Protein AF-A0A0F9CIY1-F1 (afdb_monomer_lite)

Radius of gyration: 15.44 Å; chains: 1; bounding box: 37×23×38 Å

Secondary structure (DSSP, 8-state):
-PPTTTT--HHHHHHHHHHHHHHHHHHHHSS---TTSSS-HHHHHHHHHHHHHHHHHHHHHHHH-

Structure (mmCIF, N/CA/C/O backbone):
data_AF-A0A0F9CIY1-F1
#
_entry.id   AF-A0A0F9CIY1-F1
#
loop_
_atom_site.group_PDB
_atom_site.id
_atom_site.type_symbol
_atom_site.label_atom_id
_atom_site.label_alt_id
_atom_site.label_comp_id
_atom_site.label_asym_id
_atom_site.label_entity_id
_atom_site.label_seq_id
_atom_site.pdbx_PDB_ins_code
_atom_site.Cartn_x
_atom_site.Cartn_y
_atom_site.Cartn_z
_atom_site.occupancy
_atom_site.B_iso_or_equiv
_atom_site.auth_seq_id
_atom_site.auth_comp_id
_atom_site.auth_asym_id
_atom_site.auth_atom_id
_atom_site.pdbx_PDB_model_num
ATOM 1 N N . MET A 1 1 ? 22.311 8.086 -7.509 1.00 37.41 1 MET A N 1
ATOM 2 C CA . MET A 1 1 ? 21.042 8.633 -6.983 1.00 37.41 1 MET A CA 1
ATOM 3 C C . MET A 1 1 ? 20.732 7.912 -5.681 1.00 37.41 1 MET A C 1
ATOM 5 O O . MET A 1 1 ? 20.726 6.687 -5.681 1.00 37.41 1 MET A O 1
ATOM 9 N N . ALA A 1 2 ? 20.627 8.632 -4.562 1.00 38.34 2 ALA A N 1
ATOM 10 C CA . ALA A 1 2 ? 20.388 8.024 -3.253 1.00 38.34 2 ALA A CA 1
ATOM 11 C C . ALA A 1 2 ? 18.951 7.483 -3.189 1.00 38.34 2 ALA A C 1
ATOM 13 O O . ALA A 1 2 ? 18.004 8.213 -3.467 1.00 38.34 2 ALA A O 1
ATOM 14 N N . GLN A 1 3 ? 18.798 6.197 -2.868 1.00 49.47 3 GLN A N 1
ATOM 15 C CA . GLN A 1 3 ? 17.490 5.585 -2.640 1.00 49.47 3 GLN A CA 1
ATOM 16 C C . GLN A 1 3 ? 16.832 6.234 -1.409 1.00 49.47 3 GLN A C 1
ATOM 18 O O . GLN A 1 3 ? 17.479 6.289 -0.355 1.00 49.47 3 GLN A O 1
ATOM 23 N N . PRO A 1 4 ? 15.574 6.701 -1.493 1.00 45.97 4 PRO A N 1
ATOM 24 C CA . PRO A 1 4 ? 14.855 7.174 -0.317 1.00 45.97 4 PRO A CA 1
ATOM 25 C C . PRO A 1 4 ? 14.654 5.990 0.641 1.00 45.97 4 PRO A C 1
ATOM 27 O O . PRO A 1 4 ? 14.094 4.965 0.262 1.00 45.97 4 PRO A O 1
ATOM 30 N N . GLY A 1 5 ? 15.174 6.100 1.868 1.00 54.81 5 GLY A N 1
ATOM 31 C CA . GLY A 1 5 ? 14.990 5.098 2.930 1.00 54.81 5 GLY A CA 1
ATOM 32 C C . GLY A 1 5 ? 16.258 4.416 3.455 1.00 54.81 5 GLY A C 1
ATOM 33 O O . GLY A 1 5 ? 16.173 3.640 4.408 1.00 54.81 5 GLY A O 1
ATOM 34 N N . ARG A 1 6 ? 17.445 4.704 2.906 1.00 47.44 6 ARG A N 1
ATOM 35 C CA . ARG A 1 6 ? 18.715 4.183 3.444 1.00 47.44 6 ARG A CA 1
ATOM 36 C C . ARG A 1 6 ? 19.128 4.979 4.696 1.00 47.44 6 ARG A C 1
ATOM 38 O O . ARG A 1 6 ? 19.913 5.912 4.605 1.00 47.44 6 ARG A O 1
ATOM 45 N N . GLY A 1 7 ? 18.554 4.637 5.852 1.00 56.84 7 GLY A N 1
ATOM 46 C CA . GLY A 1 7 ? 18.931 5.217 7.153 1.00 56.84 7 GLY A CA 1
ATOM 47 C C . GLY A 1 7 ? 17.806 5.365 8.181 1.00 56.84 7 GLY A C 1
ATOM 48 O O . GLY A 1 7 ? 18.102 5.616 9.342 1.00 56.84 7 GLY A O 1
ATOM 49 N N . LEU A 1 8 ? 16.542 5.189 7.785 1.00 57.53 8 LEU A N 1
ATOM 50 C CA . LEU A 1 8 ? 15.402 5.284 8.704 1.00 57.53 8 LEU A CA 1
ATOM 51 C C . LEU A 1 8 ? 15.233 3.972 9.477 1.00 57.53 8 LEU A C 1
ATOM 53 O O . LEU A 1 8 ? 15.226 2.889 8.876 1.00 57.53 8 LEU A O 1
ATOM 57 N N . ASN A 1 9 ? 15.075 4.059 10.799 1.00 75.88 9 ASN A N 1
ATOM 58 C CA . ASN A 1 9 ? 14.783 2.877 11.606 1.00 75.88 9 ASN A CA 1
ATOM 59 C C . ASN A 1 9 ? 13.381 2.332 11.249 1.00 75.88 9 ASN A C 1
ATOM 61 O O . ASN A 1 9 ? 12.551 3.030 10.659 1.00 75.88 9 ASN A O 1
ATOM 65 N N . LEU A 1 10 ? 13.105 1.066 11.582 1.00 62.34 10 LEU A N 1
ATOM 66 C CA . LEU A 1 10 ? 11.843 0.403 11.226 1.00 62.34 10 LEU A CA 1
ATOM 67 C C . LEU A 1 10 ? 10.604 1.215 11.647 1.00 62.34 10 LEU A C 1
ATOM 69 O O . LEU A 1 10 ? 9.661 1.336 10.871 1.00 62.34 10 LEU A O 1
ATOM 73 N N . THR A 1 11 ? 10.629 1.821 12.832 1.00 70.25 11 THR A N 1
ATOM 74 C CA . THR A 1 11 ? 9.553 2.664 13.366 1.00 70.25 1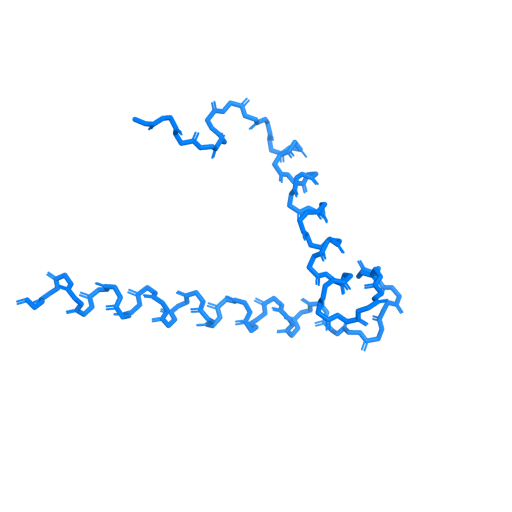1 THR A CA 1
ATOM 75 C C . THR A 1 11 ? 9.312 3.903 12.509 1.00 70.25 11 THR A C 1
ATOM 77 O O . THR A 1 11 ? 8.165 4.271 12.271 1.00 70.25 11 THR A O 1
ATOM 80 N N . GLU A 1 12 ? 10.364 4.552 12.017 1.00 72.88 12 GLU A N 1
ATOM 81 C CA . GLU A 1 12 ? 10.227 5.731 11.156 1.00 72.88 12 GLU A CA 1
ATOM 82 C C . GLU A 1 12 ? 9.657 5.358 9.787 1.00 72.88 12 GLU A C 1
ATOM 84 O O . GLU A 1 12 ? 8.782 6.051 9.271 1.00 72.88 12 GLU A O 1
ATOM 89 N N . ARG A 1 13 ? 10.068 4.205 9.246 1.00 68.38 13 ARG A N 1
ATOM 90 C CA . ARG A 1 13 ? 9.497 3.659 8.007 1.00 68.38 13 ARG A CA 1
ATOM 91 C C . ARG A 1 13 ? 8.016 3.314 8.167 1.00 68.38 13 ARG A C 1
ATOM 93 O O . ARG A 1 13 ? 7.232 3.590 7.265 1.00 68.38 13 ARG A O 1
ATOM 100 N N . VAL A 1 14 ? 7.620 2.759 9.314 1.00 67.38 14 VAL A N 1
ATOM 101 C CA . VAL A 1 14 ? 6.209 2.481 9.628 1.00 67.38 14 VAL A CA 1
ATOM 102 C C . VAL A 1 14 ? 5.409 3.780 9.742 1.00 67.38 14 VAL A C 1
ATOM 104 O O . VAL A 1 14 ? 4.341 3.879 9.147 1.00 67.38 14 VAL A O 1
ATOM 107 N N . LYS A 1 15 ? 5.931 4.805 10.430 1.00 70.69 15 LYS A N 1
ATOM 108 C CA . LYS A 1 15 ? 5.273 6.121 10.532 1.00 70.69 15 LYS A CA 1
ATOM 109 C C . LYS A 1 15 ? 5.066 6.769 9.167 1.00 70.69 15 LYS A C 1
ATOM 111 O O . LYS A 1 15 ? 3.973 7.243 8.880 1.00 70.69 15 LYS A O 1
ATOM 116 N N . GLN A 1 16 ? 6.091 6.746 8.320 1.00 76.81 16 GLN A N 1
ATOM 117 C CA . GLN A 1 16 ? 5.999 7.289 6.969 1.00 76.81 16 GLN A CA 1
ATOM 118 C C . GLN A 1 16 ? 4.946 6.542 6.143 1.00 76.81 16 GLN A C 1
ATOM 120 O O . GLN A 1 16 ? 4.129 7.167 5.474 1.00 76.81 16 GLN A O 1
ATOM 125 N N . ARG A 1 17 ? 4.898 5.210 6.259 1.00 73.56 17 ARG A N 1
ATOM 126 C CA . ARG A 1 17 ? 3.912 4.386 5.552 1.00 73.56 17 ARG A CA 1
ATOM 127 C C . ARG A 1 17 ? 2.477 4.632 6.023 1.00 73.56 17 ARG A C 1
ATOM 129 O O . ARG A 1 17 ? 1.556 4.595 5.211 1.00 73.56 17 ARG A O 1
ATOM 136 N N . LEU A 1 18 ? 2.283 4.883 7.317 1.00 69.75 18 LEU A N 1
ATOM 137 C CA . LEU A 1 18 ? 0.980 5.249 7.875 1.00 69.75 18 LEU A CA 1
ATOM 138 C C . LEU A 1 18 ? 0.519 6.619 7.368 1.00 69.75 18 LEU A C 1
ATOM 140 O O . LEU A 1 18 ? -0.639 6.757 6.986 1.00 69.75 18 LEU A O 1
ATOM 144 N N . GLU A 1 19 ? 1.420 7.600 7.296 1.00 75.62 19 GLU A N 1
ATOM 145 C CA . GLU A 1 19 ? 1.090 8.927 6.765 1.00 75.62 19 GLU A CA 1
ATOM 146 C C . GLU A 1 19 ? 0.778 8.884 5.262 1.00 75.62 19 GLU A C 1
ATOM 148 O O . GLU A 1 19 ? -0.207 9.472 4.818 1.00 75.62 19 GLU A O 1
ATOM 153 N N . GLU A 1 20 ? 1.544 8.114 4.481 1.00 78.00 20 GLU A N 1
ATOM 154 C CA . GLU A 1 20 ? 1.236 7.844 3.071 1.00 78.00 20 GLU A CA 1
ATOM 155 C C . GLU A 1 20 ? -0.166 7.241 2.913 1.00 78.00 20 GLU A C 1
ATOM 157 O O . GLU A 1 20 ? -0.950 7.709 2.088 1.00 78.00 20 GLU A O 1
ATOM 162 N N . ARG A 1 21 ? -0.521 6.245 3.736 1.00 70.12 21 ARG A N 1
ATOM 163 C CA . ARG A 1 21 ? -1.860 5.640 3.702 1.00 70.12 21 ARG A CA 1
ATOM 164 C C . ARG A 1 21 ? -2.960 6.612 4.115 1.00 70.12 21 ARG A C 1
ATOM 166 O O . ARG A 1 21 ? -4.018 6.612 3.491 1.00 70.12 21 ARG A O 1
ATOM 1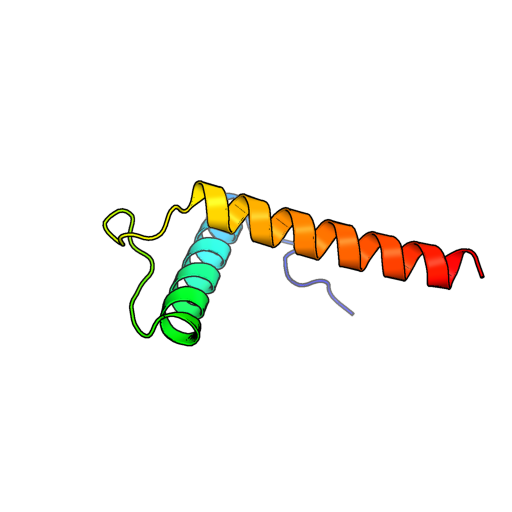73 N N . ARG A 1 22 ? -2.719 7.477 5.105 1.00 70.31 22 ARG A N 1
ATOM 174 C CA . ARG A 1 22 ? -3.672 8.526 5.499 1.00 70.31 22 ARG A CA 1
ATOM 175 C C . ARG A 1 22 ? -3.970 9.468 4.328 1.00 70.31 22 ARG A C 1
ATOM 177 O O . ARG A 1 22 ? -5.135 9.754 4.056 1.00 70.31 22 ARG A O 1
ATOM 184 N N . LEU A 1 23 ? -2.934 9.892 3.598 1.00 75.06 23 LEU A N 1
ATOM 185 C CA . LEU A 1 23 ? -3.062 10.742 2.409 1.00 75.06 23 LEU A CA 1
ATOM 186 C C . LEU A 1 23 ? -3.785 10.038 1.255 1.00 75.06 23 LEU A C 1
ATOM 188 O O . LEU A 1 23 ? -4.649 10.646 0.625 1.00 75.06 23 LEU A O 1
ATOM 192 N N . VAL A 1 24 ? -3.482 8.761 1.001 1.00 74.69 24 VAL A N 1
ATOM 193 C CA . VAL A 1 24 ? -4.186 7.954 -0.014 1.00 74.69 24 VAL A CA 1
ATOM 194 C C . VAL A 1 24 ? -5.669 7.841 0.320 1.00 74.69 24 VAL A C 1
ATOM 196 O O . VAL A 1 24 ? -6.503 8.024 -0.563 1.00 74.69 24 VAL A O 1
ATOM 199 N N . GLY A 1 25 ? -6.003 7.618 1.592 1.00 71.00 25 GLY A N 1
ATOM 200 C CA . GLY A 1 25 ? -7.382 7.595 2.066 1.00 71.00 25 GLY A CA 1
ATOM 201 C C . GLY A 1 25 ? -8.143 8.873 1.735 1.00 71.00 25 GLY A C 1
ATOM 202 O O . GLY A 1 25 ? -9.209 8.839 1.117 1.00 71.00 25 GLY A O 1
ATOM 203 N N . LEU A 1 26 ? -7.536 10.013 2.071 1.00 73.94 26 LEU A N 1
ATOM 204 C CA . LEU A 1 26 ? -8.089 11.334 1.781 1.00 73.94 26 LEU A CA 1
ATOM 205 C C . LEU A 1 26 ? -8.259 11.573 0.274 1.00 73.94 26 LEU A C 1
ATOM 207 O O . LEU A 1 26 ? -9.274 12.130 -0.136 1.00 73.94 26 LEU A O 1
ATOM 211 N N . GLN A 1 27 ? -7.306 11.134 -0.552 1.00 76.94 27 GLN A N 1
ATOM 212 C CA . GLN A 1 27 ? -7.350 11.323 -2.005 1.00 76.94 27 GLN A CA 1
ATOM 213 C C . GLN A 1 27 ? -8.352 10.403 -2.714 1.00 76.94 27 GLN A C 1
ATOM 215 O O . GLN A 1 27 ? -9.069 10.866 -3.597 1.00 76.94 27 GLN A O 1
ATOM 220 N N . LYS A 1 28 ? -8.412 9.114 -2.353 1.00 71.69 28 LYS A N 1
ATOM 221 C CA . LYS A 1 28 ? -9.304 8.133 -2.996 1.00 71.69 28 LYS A CA 1
ATOM 222 C C . LYS A 1 28 ? -10.739 8.206 -2.480 1.00 71.69 28 LYS A C 1
ATOM 224 O O . LYS A 1 28 ? -11.668 8.039 -3.263 1.00 71.69 28 LYS A O 1
ATOM 229 N N . TYR A 1 29 ? -10.926 8.437 -1.181 1.00 72.12 29 TYR A N 1
ATOM 230 C CA . TYR A 1 29 ? -12.225 8.267 -0.518 1.00 72.12 29 TYR A CA 1
ATOM 231 C C . TYR A 1 29 ? -12.777 9.552 0.107 1.00 72.12 29 TYR A C 1
ATOM 233 O O . TYR A 1 29 ? -13.885 9.534 0.644 1.00 72.12 29 TYR A O 1
ATOM 241 N N . GLY A 1 30 ? -12.027 10.660 0.070 1.00 73.75 30 GLY A N 1
ATOM 242 C CA . GLY A 1 30 ? -12.441 11.939 0.657 1.00 73.75 30 GLY A CA 1
ATOM 243 C C . GLY A 1 30 ? -12.498 11.943 2.190 1.00 73.75 30 GLY A C 1
ATOM 244 O O . GLY A 1 30 ? -13.050 12.871 2.776 1.00 73.75 30 GLY A O 1
ATOM 245 N N . LYS A 1 31 ? -11.957 10.911 2.850 1.00 71.25 31 LYS A N 1
ATOM 246 C CA . LYS A 1 31 ? -11.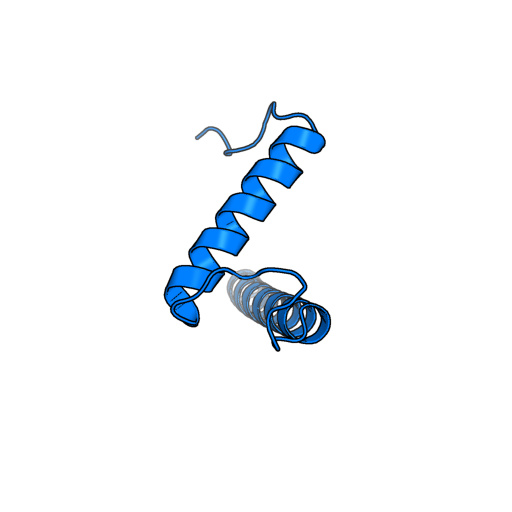925 10.757 4.312 1.00 71.25 31 LYS A CA 1
ATOM 247 C C . LYS A 1 31 ? -10.660 10.027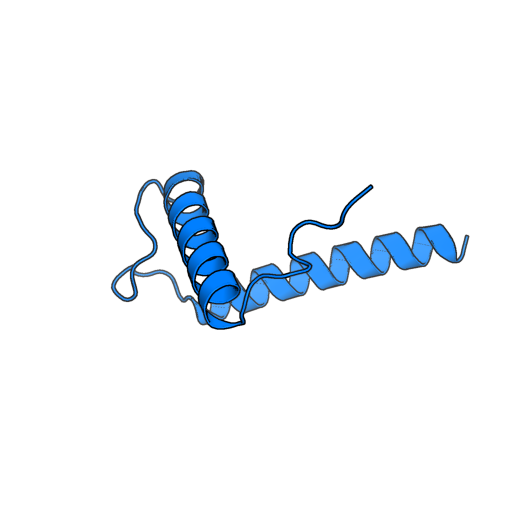 4.752 1.00 71.25 31 LYS A C 1
ATOM 249 O O . LYS A 1 31 ? -10.091 9.258 3.984 1.00 71.25 31 LYS A O 1
ATOM 254 N N . GLU A 1 32 ? -10.219 10.267 5.982 1.00 67.19 32 GLU A N 1
ATOM 255 C CA . GLU A 1 32 ? -9.078 9.543 6.542 1.00 67.19 32 GLU A CA 1
ATOM 256 C C . GLU A 1 32 ? -9.386 8.046 6.655 1.00 67.19 32 GLU A C 1
ATOM 258 O O . GLU A 1 32 ? -10.485 7.656 7.049 1.00 67.19 32 GLU A O 1
ATOM 263 N N . LEU A 1 33 ? -8.399 7.214 6.325 1.00 64.69 33 LEU A N 1
ATOM 264 C CA . LEU A 1 33 ? -8.451 5.775 6.558 1.00 64.69 33 LEU A CA 1
ATOM 265 C C . LEU A 1 33 ? -8.097 5.494 8.024 1.00 64.69 33 LEU A C 1
ATOM 267 O O . LEU A 1 33 ? -6.932 5.310 8.375 1.00 64.69 33 LEU A O 1
ATOM 271 N N . THR A 1 34 ? -9.110 5.485 8.884 1.00 66.06 34 THR A N 1
ATOM 272 C CA . THR A 1 34 ? -9.024 5.024 10.279 1.00 66.06 34 THR A CA 1
ATOM 273 C C . THR A 1 34 ? -9.525 3.578 10.404 1.00 66.06 34 THR A C 1
ATOM 275 O O . THR A 1 34 ? -10.288 3.141 9.541 1.00 66.06 34 THR A O 1
ATOM 278 N N . PRO A 1 35 ? -9.174 2.828 11.467 1.00 59.81 35 PRO A N 1
ATOM 279 C CA . PRO A 1 35 ? -9.716 1.484 11.720 1.00 59.81 35 PRO A CA 1
ATOM 280 C C . PRO A 1 35 ? -11.253 1.398 11.733 1.00 59.81 35 PRO A C 1
ATOM 282 O O . PRO A 1 35 ? -11.799 0.329 11.487 1.00 59.81 35 PRO A O 1
ATOM 285 N N . ASP A 1 36 ? -11.937 2.518 11.978 1.00 64.94 36 ASP A N 1
ATOM 286 C CA . ASP A 1 36 ? -13.402 2.627 12.005 1.00 64.94 36 ASP A CA 1
ATOM 287 C C . ASP A 1 36 ? -14.010 2.941 10.629 1.00 64.94 36 ASP A C 1
ATOM 289 O O . ASP A 1 36 ? -15.230 3.039 10.465 1.00 64.94 36 ASP A O 1
ATOM 293 N N . THR A 1 37 ? -13.170 3.141 9.614 1.00 65.31 37 THR A N 1
ATOM 294 C CA . THR A 1 37 ? -13.646 3.332 8.248 1.00 65.31 37 THR A CA 1
ATOM 295 C C . THR A 1 37 ? -14.235 2.014 7.774 1.00 65.31 37 THR A C 1
ATOM 297 O O . THR A 1 37 ? -13.608 0.971 7.909 1.00 65.31 37 THR A O 1
ATOM 300 N N . ASN A 1 38 ? -15.427 2.061 7.176 1.00 64.31 38 ASN A N 1
ATOM 301 C CA . ASN A 1 38 ? -16.136 0.897 6.627 1.00 64.31 38 ASN A CA 1
ATOM 302 C C . ASN A 1 38 ? -15.466 0.335 5.346 1.00 64.31 38 ASN A C 1
ATOM 304 O O . ASN A 1 38 ? -16.136 -0.006 4.375 1.00 64.31 38 ASN A O 1
ATOM 308 N N . ILE A 1 39 ? -14.134 0.352 5.314 1.00 64.25 39 ILE A N 1
ATOM 309 C CA . ILE A 1 39 ? -13.249 -0.127 4.263 1.00 64.25 39 ILE A CA 1
ATOM 310 C C . ILE A 1 39 ? -12.460 -1.276 4.885 1.00 64.25 39 ILE A C 1
ATOM 312 O O . ILE A 1 39 ? -11.813 -1.119 5.921 1.00 64.25 39 ILE A O 1
ATOM 316 N N . SER A 1 40 ? -12.540 -2.449 4.268 1.00 68.94 40 SER A N 1
ATOM 317 C CA . SER A 1 40 ? -11.776 -3.611 4.701 1.00 68.94 40 SER A CA 1
ATOM 318 C C . SER A 1 40 ? -10.305 -3.400 4.349 1.00 68.94 40 SER A C 1
ATOM 320 O O . SER A 1 40 ? -9.891 -3.554 3.203 1.00 68.94 40 SER A O 1
ATOM 322 N N . PHE A 1 41 ? -9.496 -3.047 5.348 1.00 66.81 41 PHE A N 1
ATOM 323 C CA . PHE A 1 41 ? -8.046 -2.876 5.185 1.00 66.81 41 PHE A CA 1
ATOM 324 C C . PHE A 1 41 ? -7.334 -4.141 4.700 1.00 66.81 41 PHE A C 1
ATOM 326 O O . PHE A 1 41 ? -6.235 -4.054 4.153 1.00 66.81 41 PHE A O 1
ATOM 333 N N . ILE A 1 42 ? -7.934 -5.309 4.940 1.00 65.06 42 ILE A N 1
ATOM 334 C CA . ILE A 1 42 ? -7.432 -6.589 4.445 1.00 65.06 42 ILE A CA 1
ATOM 335 C C . ILE A 1 42 ? -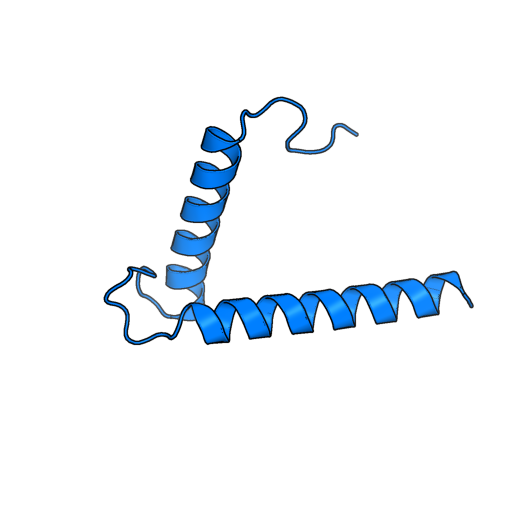7.645 -6.664 2.936 1.00 65.06 42 ILE A C 1
ATOM 337 O O . ILE A 1 42 ? -6.685 -6.928 2.219 1.00 65.06 42 ILE A O 1
ATOM 341 N N . ASP A 1 43 ? -8.856 -6.370 2.462 1.00 69.56 43 ASP A N 1
ATOM 342 C CA . ASP A 1 43 ? -9.167 -6.418 1.032 1.00 69.56 43 ASP A CA 1
ATOM 343 C C . ASP A 1 43 ? -8.345 -5.377 0.262 1.00 69.56 43 ASP A C 1
ATOM 345 O O . ASP A 1 43 ? -7.738 -5.698 -0.752 1.00 69.56 43 ASP A O 1
ATOM 349 N N . GLU A 1 44 ? -8.178 -4.169 0.809 1.00 69.38 44 GLU A N 1
ATOM 350 C CA . GLU A 1 44 ? -7.352 -3.135 0.174 1.00 69.38 44 GLU A CA 1
ATOM 351 C C . GLU A 1 44 ? -5.855 -3.499 0.150 1.00 69.38 44 GLU A C 1
ATOM 353 O O . GLU A 1 44 ? -5.152 -3.212 -0.819 1.00 69.38 44 GLU A O 1
ATOM 358 N N . ALA A 1 45 ? -5.347 -4.183 1.181 1.00 73.06 45 ALA A N 1
ATOM 359 C CA . ALA A 1 45 ? -3.978 -4.698 1.168 1.00 73.06 45 ALA A CA 1
ATOM 360 C C . ALA A 1 45 ? -3.790 -5.846 0.160 1.00 73.06 45 ALA A C 1
ATOM 362 O O . ALA A 1 45 ? -2.705 -5.978 -0.410 1.00 73.06 45 ALA A O 1
ATOM 363 N N . ILE A 1 46 ? -4.822 -6.668 -0.051 1.00 71.19 46 ILE A N 1
ATOM 364 C CA . ILE A 1 46 ? -4.828 -7.723 -1.069 1.00 71.19 46 ILE A CA 1
ATOM 365 C C . ILE A 1 46 ? -4.814 -7.093 -2.465 1.00 71.19 46 ILE A C 1
ATOM 367 O O . ILE A 1 46 ? -3.966 -7.467 -3.275 1.00 71.19 46 ILE A O 1
ATOM 371 N N . ASP A 1 47 ? -5.670 -6.105 -2.721 1.00 75.38 47 ASP A N 1
ATOM 372 C CA . ASP A 1 47 ? -5.730 -5.401 -4.005 1.00 75.38 47 ASP A CA 1
ATOM 373 C C . ASP A 1 47 ? -4.393 -4.713 -4.334 1.00 75.38 47 ASP A C 1
ATOM 375 O O . ASP A 1 47 ? -3.842 -4.913 -5.418 1.00 75.38 47 ASP A O 1
ATOM 379 N N . GLU A 1 48 ? -3.791 -3.995 -3.373 1.00 76.31 48 GLU A N 1
ATOM 380 C CA . GLU A 1 48 ? -2.461 -3.383 -3.543 1.00 76.31 48 GLU A CA 1
ATOM 381 C C . GLU A 1 48 ? -1.373 -4.425 -3.870 1.00 76.31 48 GLU A C 1
ATOM 383 O O . GLU A 1 48 ? -0.461 -4.162 -4.663 1.00 76.31 48 GLU A O 1
ATOM 388 N N . ALA A 1 49 ? -1.442 -5.612 -3.260 1.00 78.94 49 ALA A N 1
ATOM 389 C CA . ALA A 1 49 ? -0.492 -6.686 -3.527 1.00 78.94 49 ALA A CA 1
ATOM 390 C C . ALA A 1 49 ? -0.677 -7.277 -4.933 1.00 78.94 49 ALA A C 1
ATOM 392 O O . ALA A 1 49 ? 0.317 -7.541 -5.616 1.00 78.94 49 ALA A O 1
ATOM 393 N N . LEU A 1 50 ? -1.921 -7.457 -5.384 1.00 74.31 50 LEU A N 1
ATOM 394 C CA . LEU A 1 50 ? -2.235 -7.949 -6.727 1.00 74.31 50 LEU A CA 1
ATOM 395 C C . LEU A 1 50 ? -1.766 -6.969 -7.812 1.00 74.31 50 LEU A C 1
ATOM 397 O O . LEU A 1 50 ? -1.116 -7.392 -8.772 1.00 74.31 50 LEU A O 1
ATOM 401 N N . ASP A 1 51 ? -1.996 -5.668 -7.625 1.00 76.94 51 ASP A N 1
ATOM 402 C CA . ASP A 1 51 ? -1.516 -4.622 -8.536 1.00 76.94 51 ASP A CA 1
ATOM 403 C C . ASP A 1 51 ? 0.015 -4.629 -8.656 1.00 76.94 51 ASP A C 1
ATOM 405 O O . ASP A 1 51 ? 0.577 -4.557 -9.757 1.00 76.94 51 ASP A O 1
ATOM 409 N N . LEU A 1 52 ? 0.717 -4.774 -7.526 1.00 79.25 52 LEU A N 1
ATOM 410 C CA . LEU A 1 52 ? 2.176 -4.852 -7.512 1.00 79.25 52 LEU A CA 1
ATOM 411 C C . LEU A 1 52 ? 2.687 -6.096 -8.251 1.00 79.25 52 LEU A C 1
ATOM 413 O O . LEU A 1 52 ? 3.650 -6.004 -9.016 1.00 79.25 52 LEU A O 1
ATOM 417 N N . VAL A 1 53 ? 2.047 -7.251 -8.050 1.00 83.88 53 VAL A N 1
ATOM 418 C CA . VA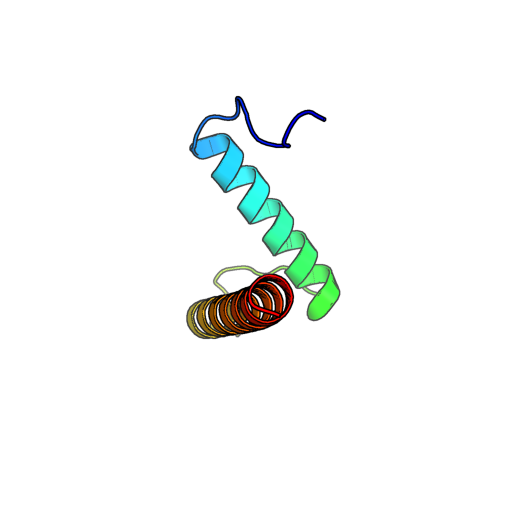L A 1 53 ? 2.387 -8.490 -8.764 1.00 83.88 53 VAL A CA 1
ATOM 419 C C . VAL A 1 53 ? 2.226 -8.299 -10.272 1.00 83.88 53 VAL A C 1
ATOM 421 O O . VAL A 1 53 ? 3.145 -8.624 -11.025 1.00 83.88 53 VAL A O 1
ATOM 424 N N . MET A 1 54 ? 1.116 -7.706 -10.716 1.00 82.88 54 MET A N 1
ATOM 425 C CA . MET A 1 54 ? 0.871 -7.425 -12.133 1.00 82.88 54 MET A CA 1
ATOM 426 C C . MET A 1 54 ? 1.937 -6.504 -12.734 1.00 82.88 54 MET A C 1
ATOM 428 O O . MET A 1 54 ? 2.469 -6.785 -13.812 1.00 82.88 54 MET A O 1
ATOM 432 N N . TYR A 1 55 ? 2.310 -5.439 -12.021 1.00 79.56 55 TYR A N 1
ATOM 433 C CA . TYR A 1 55 ? 3.379 -4.538 -12.447 1.00 79.56 55 TYR A CA 1
ATOM 434 C C . TYR A 1 55 ? 4.724 -5.265 -12.595 1.00 79.56 55 TYR A C 1
ATOM 436 O O . TYR A 1 55 ? 5.409 -5.108 -13.610 1.00 79.56 55 TYR A O 1
ATOM 444 N N . LEU A 1 56 ? 5.092 -6.100 -11.618 1.00 84.56 56 LEU A N 1
ATOM 445 C CA . LEU A 1 56 ? 6.335 -6.876 -11.650 1.00 84.56 56 LEU A CA 1
ATOM 446 C C . LEU A 1 56 ? 6.349 -7.902 -12.789 1.00 84.56 56 LEU A C 1
ATOM 448 O O . LEU A 1 56 ? 7.378 -8.068 -13.444 1.00 84.56 56 LEU A O 1
ATOM 452 N N . MET A 1 57 ? 5.218 -8.554 -13.068 1.00 84.25 57 MET A N 1
ATOM 453 C CA . MET A 1 57 ? 5.088 -9.472 -14.202 1.00 84.25 57 MET A CA 1
ATOM 454 C C . MET A 1 57 ? 5.280 -8.756 -15.542 1.00 84.25 57 MET A C 1
ATOM 456 O O . MET A 1 57 ? 6.029 -9.243 -16.389 1.00 84.25 57 MET A O 1
ATOM 460 N N . ALA A 1 58 ? 4.671 -7.581 -15.720 1.00 84.44 58 ALA A N 1
ATOM 461 C CA . ALA A 1 58 ? 4.850 -6.774 -16.926 1.00 84.44 58 ALA A CA 1
ATOM 462 C C . ALA A 1 58 ? 6.308 -6.308 -17.097 1.00 84.44 58 ALA A C 1
ATOM 464 O O . ALA A 1 58 ? 6.845 -6.308 -18.205 1.00 84.44 58 ALA A O 1
ATOM 465 N N . LEU A 1 59 ? 6.974 -5.939 -15.999 1.00 84.12 59 LEU A N 1
ATOM 466 C CA . LEU A 1 59 ? 8.399 -5.595 -15.990 1.00 84.12 59 LEU A CA 1
ATOM 467 C C . LEU A 1 59 ? 9.279 -6.781 -16.384 1.00 84.12 59 LEU A C 1
ATOM 469 O O . LEU A 1 59 ? 10.174 -6.624 -17.209 1.00 84.12 59 LEU A O 1
ATOM 473 N N . LYS A 1 60 ? 9.006 -7.967 -15.830 1.00 86.75 60 LYS A N 1
ATOM 474 C CA . LYS A 1 60 ? 9.722 -9.198 -16.175 1.00 86.75 60 LYS A CA 1
ATOM 475 C C . LYS A 1 60 ? 9.588 -9.517 -17.664 1.00 86.75 60 LYS A C 1
ATOM 477 O O . LYS A 1 60 ? 10.595 -9.754 -18.315 1.00 86.75 60 LYS A O 1
ATOM 482 N N . GLN A 1 61 ? 8.375 -9.445 -18.213 1.00 83.69 61 GLN A N 1
ATOM 483 C CA . GLN A 1 61 ? 8.139 -9.677 -19.643 1.00 83.69 61 GLN A CA 1
ATOM 484 C C . GLN A 1 61 ? 8.932 -8.719 -20.538 1.00 83.69 61 GLN A C 1
ATOM 486 O O . GLN A 1 61 ? 9.424 -9.135 -21.578 1.00 83.69 61 GLN A O 1
ATOM 491 N N . LYS A 1 62 ? 9.088 -7.452 -20.132 1.00 80.81 62 LYS A N 1
ATOM 492 C CA . LYS A 1 62 ? 9.915 -6.477 -20.861 1.00 80.81 62 LYS A CA 1
ATOM 493 C C . LYS A 1 62 ? 11.417 -6.747 -20.777 1.00 80.81 62 LYS A C 1
ATOM 495 O O . LYS A 1 62 ? 12.134 -6.288 -21.650 1.00 80.81 62 LYS A O 1
ATOM 500 N N . LEU A 1 63 ? 11.890 -7.386 -19.708 1.00 81.44 63 LEU A N 1
ATOM 501 C CA . LEU A 1 63 ? 13.309 -7.713 -19.522 1.00 81.44 63 LEU A CA 1
ATOM 502 C C . LEU A 1 63 ? 13.700 -9.031 -20.196 1.00 81.44 63 LEU A C 1
ATOM 504 O O . LEU A 1 63 ? 14.855 -9.197 -20.573 1.00 81.44 63 LEU A O 1
ATOM 508 N N . ASP A 1 64 ? 12.750 -9.960 -20.307 1.00 78.94 64 ASP A N 1
ATOM 509 C CA . ASP A 1 64 ? 12.939 -11.252 -20.968 1.00 78.94 64 ASP A CA 1
ATOM 510 C C . ASP A 1 64 ? 12.828 -11.151 -22.514 1.00 78.94 64 ASP A C 1
ATOM 512 O O . ASP A 1 64 ? 13.175 -12.112 -23.201 1.00 78.94 64 ASP A O 1
ATOM 516 N N . ALA A 1 65 ? 12.335 -10.024 -23.052 1.00 64.31 65 ALA A N 1
ATOM 517 C CA . ALA A 1 65 ? 12.164 -9.736 -24.485 1.00 64.31 65 ALA A CA 1
ATOM 518 C C . ALA A 1 65 ? 13.322 -8.902 -25.056 1.00 64.31 65 ALA A C 1
ATOM 520 O O . ALA A 1 65 ? 13.698 -9.158 -26.223 1.00 64.31 65 ALA A O 1
#

Sequence (65 aa):
MAQPGRGLNLTERVKQRLEERRLVGLQKYGKELTPDTNISFIDEAIDEALDLVMYLMALKQKLDA

Foldseek 3Di:
DDDPPVPDDPVRVVVVVQVVQQVVCCVVPVHGDDPPPPDPPVVVVVVVVVVVVVVVVVVVVVVVD

pLDDT: mean 70.33, std 10.56, range [37.41, 86.75]

Organism: NCBI:txid412755